Protein AF-A0A1V1NY83-F1 (afdb_monomer_lite)

pLDDT: mean 95.05, std 3.64, range [78.81, 98.5]

Radius of gyration: 22.68 Å; chains: 1; bounding box: 57×27×57 Å

Structure (mmCIF, N/CA/C/O backbone):
data_AF-A0A1V1NY83-F1
#
_entry.id   AF-A0A1V1NY83-F1
#
loop_
_atom_site.group_PDB
_atom_site.id
_atom_site.type_symbol
_atom_site.label_atom_id
_atom_site.label_alt_id
_atom_site.label_comp_id
_atom_site.label_asym_id
_atom_site.label_entity_id
_atom_site.label_seq_id
_atom_site.pdbx_PDB_ins_code
_atom_site.Cartn_x
_atom_site.Cartn_y
_atom_site.Cartn_z
_atom_site.occupancy
_atom_site.B_iso_or_equiv
_atom_site.auth_seq_id
_atom_site.auth_comp_id
_atom_site.auth_asym_id
_atom_site.auth_atom_id
_atom_site.pdbx_PDB_model_num
ATOM 1 N N . MET A 1 1 ? -18.019 -7.972 19.518 1.00 96.31 1 MET A N 1
ATOM 2 C CA . MET A 1 1 ? -18.393 -6.573 19.796 1.00 96.31 1 MET A CA 1
ATOM 3 C C . MET A 1 1 ? -18.065 -6.176 21.233 1.00 96.31 1 MET A C 1
ATOM 5 O O . MET A 1 1 ? -17.220 -5.311 21.403 1.00 96.31 1 MET A O 1
ATOM 9 N N . ASP A 1 2 ? -18.571 -6.883 22.253 1.00 97.31 2 ASP A N 1
ATOM 10 C CA . ASP A 1 2 ? -18.296 -6.577 23.676 1.00 97.31 2 ASP A CA 1
ATOM 11 C C . ASP A 1 2 ? -16.812 -6.368 24.021 1.00 97.31 2 ASP A C 1
ATOM 13 O O . ASP A 1 2 ? -16.470 -5.391 24.674 1.00 97.31 2 ASP A O 1
ATOM 17 N N . LYS A 1 3 ? -15.903 -7.229 23.535 1.00 97.62 3 LYS A N 1
ATOM 18 C CA . LYS A 1 3 ? -14.451 -7.060 23.760 1.00 97.62 3 LYS A CA 1
ATOM 19 C C . LYS A 1 3 ? -13.912 -5.727 23.222 1.00 97.62 3 LYS A C 1
ATOM 21 O O . LYS A 1 3 ? -13.027 -5.137 23.835 1.00 97.62 3 LYS A O 1
ATOM 26 N N . ALA A 1 4 ? -14.433 -5.267 22.086 1.00 97.50 4 ALA A N 1
ATOM 27 C CA . ALA A 1 4 ? -14.027 -4.003 21.487 1.00 97.50 4 ALA A CA 1
ATOM 28 C C . ALA A 1 4 ? -14.550 -2.818 22.307 1.00 97.50 4 ALA A C 1
ATOM 30 O O . ALA A 1 4 ? -13.788 -1.913 22.629 1.00 97.50 4 ALA A O 1
ATOM 31 N N . PHE A 1 5 ? -15.814 -2.872 22.729 1.00 98.25 5 PHE A N 1
ATOM 32 C CA . PHE A 1 5 ? -16.391 -1.856 23.607 1.00 98.25 5 PHE A CA 1
ATOM 33 C C . PHE A 1 5 ? -15.695 -1.802 24.971 1.00 98.25 5 PHE A C 1
ATOM 35 O O . PHE A 1 5 ? -15.390 -0.714 25.444 1.00 98.25 5 PHE A O 1
ATOM 42 N N . LEU A 1 6 ? -15.358 -2.948 25.572 1.00 98.00 6 LEU A N 1
ATOM 43 C CA . LEU A 1 6 ? -14.585 -3.004 26.816 1.00 98.00 6 LEU A CA 1
ATOM 44 C C . LEU A 1 6 ? -13.224 -2.305 26.669 1.00 98.00 6 LEU A C 1
ATOM 46 O O . LEU A 1 6 ? -12.843 -1.507 27.524 1.00 98.00 6 LEU A O 1
ATOM 50 N N . ARG A 1 7 ? -12.506 -2.573 25.571 1.00 97.25 7 ARG A N 1
ATOM 51 C CA . ARG A 1 7 ? -11.211 -1.946 25.270 1.00 97.25 7 ARG A CA 1
ATOM 52 C C . ARG A 1 7 ? -11.350 -0.435 25.041 1.00 97.25 7 ARG A C 1
ATOM 54 O O . ARG A 1 7 ? -10.582 0.339 25.611 1.00 97.25 7 ARG A O 1
ATOM 61 N N . ALA A 1 8 ? -12.358 -0.008 24.286 1.00 97.00 8 ALA A N 1
ATOM 62 C CA . ALA A 1 8 ? -12.649 1.408 24.072 1.00 97.00 8 ALA A CA 1
ATOM 63 C C . ALA A 1 8 ? -13.031 2.122 25.381 1.00 97.00 8 ALA A C 1
ATOM 65 O O . ALA A 1 8 ? -12.576 3.233 25.635 1.00 97.00 8 ALA A O 1
ATOM 66 N N . ASN A 1 9 ? -13.792 1.459 26.258 1.00 97.56 9 ASN A N 1
ATOM 67 C CA . ASN A 1 9 ? -14.168 1.987 27.569 1.00 97.56 9 ASN A CA 1
ATOM 68 C C . ASN A 1 9 ? -12.958 2.178 28.502 1.00 97.56 9 ASN A C 1
ATOM 70 O O . ASN A 1 9 ? -12.991 3.041 29.372 1.00 97.56 9 ASN A O 1
ATOM 74 N N . SER A 1 10 ? -11.872 1.422 28.300 1.00 96.88 10 SER A N 1
ATOM 75 C CA . SER A 1 10 ? -10.581 1.657 28.970 1.00 96.88 10 SER A CA 1
ATOM 76 C C . SER A 1 10 ? -9.731 2.775 28.344 1.00 96.88 10 SER A C 1
ATOM 78 O O . SER A 1 10 ? -8.573 2.940 28.714 1.00 96.88 10 SER A O 1
ATOM 80 N N . GLY A 1 11 ? -10.280 3.539 27.39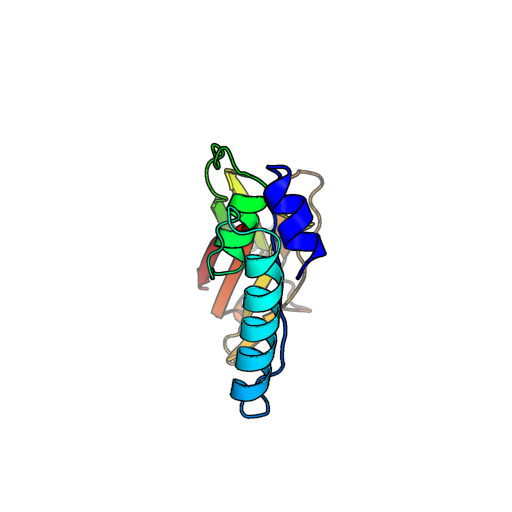4 1.00 94.69 11 GLY A N 1
ATOM 81 C CA . GLY A 1 11 ? -9.598 4.665 26.749 1.00 94.69 11 GLY A CA 1
ATOM 82 C C . GLY A 1 11 ? -8.615 4.269 25.647 1.00 94.69 11 GLY A C 1
ATOM 83 O O . GLY A 1 11 ? -7.825 5.100 25.213 1.00 94.69 11 GLY A O 1
ATOM 84 N N . ILE A 1 12 ? -8.642 3.016 25.184 1.00 94.75 12 ILE A N 1
ATOM 85 C CA . ILE A 1 12 ? -7.719 2.542 24.152 1.00 94.75 12 ILE A CA 1
ATOM 86 C C . ILE A 1 12 ? -8.392 2.648 22.774 1.00 94.75 12 ILE A C 1
ATOM 88 O O . ILE A 1 12 ? -9.456 2.042 22.584 1.00 94.75 12 ILE A O 1
ATOM 92 N N . PRO A 1 13 ? -7.776 3.335 21.786 1.00 94.56 13 PRO A N 1
ATOM 93 C CA . PRO A 1 13 ? -8.270 3.347 20.413 1.00 94.56 13 PRO A CA 1
ATOM 94 C C . PRO A 1 13 ? -8.505 1.923 19.905 1.00 94.56 13 PRO A C 1
ATOM 96 O O . PRO A 1 13 ? -7.662 1.030 20.052 1.00 94.56 13 PRO A O 1
ATOM 99 N N . THR A 1 14 ? -9.704 1.682 19.380 1.00 96.25 14 THR A N 1
ATOM 100 C CA . THR A 1 14 ? -10.167 0.333 19.056 1.00 96.25 14 THR A CA 1
ATOM 101 C C . THR A 1 14 ? -10.820 0.309 17.686 1.00 96.25 14 THR A C 1
ATOM 103 O O . THR A 1 14 ? -11.819 0.979 17.451 1.00 96.25 14 THR A O 1
ATOM 106 N N . LEU A 1 15 ? -10.258 -0.520 16.809 1.00 96.31 15 LEU A N 1
ATOM 107 C CA . LEU A 1 15 ? -10.772 -0.812 15.479 1.00 96.31 15 LEU A CA 1
ATOM 108 C C . LEU A 1 15 ? -11.510 -2.154 15.484 1.00 96.31 15 LEU A C 1
ATOM 110 O O . LEU A 1 15 ? -11.005 -3.142 16.020 1.00 96.31 15 LEU A O 1
ATOM 114 N N . VAL A 1 16 ? -12.680 -2.202 14.849 1.00 96.25 16 VAL A N 1
ATOM 115 C CA . VAL A 1 16 ? -13.405 -3.445 14.565 1.00 96.25 16 VAL A CA 1
ATOM 116 C C . VAL A 1 16 ? -13.534 -3.597 13.056 1.00 96.25 16 VAL A C 1
ATOM 118 O O . VAL A 1 16 ? -14.237 -2.824 12.415 1.00 96.25 16 VAL A O 1
ATOM 121 N N . GLY A 1 17 ? -12.862 -4.605 12.502 1.00 94.56 17 GLY A N 1
ATOM 122 C CA . GLY A 1 17 ? -13.058 -5.024 11.117 1.00 94.56 17 GLY A CA 1
ATOM 123 C C . GLY A 1 17 ? -14.214 -6.013 11.020 1.00 94.56 17 GLY A C 1
ATOM 124 O O . GLY A 1 17 ? -14.244 -7.001 11.754 1.00 94.56 17 GLY A O 1
ATOM 125 N N . ILE A 1 18 ? -15.150 -5.749 10.112 1.00 90.69 18 ILE A N 1
ATOM 126 C CA . ILE A 1 18 ? -16.227 -6.667 9.743 1.00 90.69 18 ILE A CA 1
ATOM 127 C C . ILE A 1 18 ? -16.067 -6.974 8.258 1.00 90.69 18 ILE A C 1
ATOM 129 O O . ILE A 1 18 ? -15.840 -6.067 7.463 1.00 90.69 18 ILE A O 1
ATOM 133 N N . THR A 1 19 ? -16.167 -8.248 7.895 1.00 89.06 19 THR A N 1
ATOM 134 C CA . THR A 1 19 ? -16.068 -8.706 6.508 1.00 89.06 19 THR A CA 1
ATOM 135 C C . THR A 1 19 ? -17.273 -9.572 6.160 1.00 89.06 19 THR A C 1
ATOM 137 O O . THR A 1 19 ? -17.788 -10.298 7.013 1.00 89.06 19 THR A O 1
ATOM 140 N N . GLY A 1 20 ? -17.726 -9.466 4.915 1.00 85.12 20 GLY A N 1
ATOM 141 C CA . GLY A 1 20 ? -18.815 -10.232 4.324 1.00 85.12 20 GLY A CA 1
ATOM 142 C C . GLY A 1 20 ? -18.646 -10.253 2.806 1.00 85.12 20 GLY A C 1
ATOM 143 O O . GLY A 1 20 ? -18.022 -9.355 2.245 1.00 85.12 20 GLY A O 1
ATOM 144 N N . HIS A 1 21 ? -19.161 -11.289 2.148 1.00 84.06 21 HIS A N 1
ATOM 145 C CA . HIS A 1 21 ? -19.093 -11.415 0.693 1.00 84.06 21 HIS A CA 1
ATOM 146 C C . HIS A 1 21 ? -20.414 -10.962 0.065 1.00 84.06 21 HIS A C 1
ATOM 148 O O . HIS A 1 21 ? -21.481 -11.423 0.460 1.00 84.06 21 HIS A O 1
ATOM 154 N N . ASP A 1 22 ? -20.337 -10.107 -0.946 1.00 84.56 22 ASP A N 1
ATOM 155 C CA . ASP A 1 22 ? -21.454 -9.437 -1.621 1.00 84.56 22 ASP A CA 1
ATOM 156 C C . ASP A 1 22 ? -22.171 -10.297 -2.679 1.00 84.56 22 ASP A C 1
ATOM 158 O O . ASP A 1 22 ? -22.946 -9.791 -3.486 1.00 84.56 22 ASP A O 1
ATOM 162 N N . PHE A 1 23 ? -21.989 -11.620 -2.652 1.00 89.25 23 PHE A N 1
ATOM 163 C CA . PHE A 1 23 ? -22.666 -12.542 -3.575 1.00 89.25 23 PHE A CA 1
ATOM 164 C C . PHE A 1 23 ? -24.183 -12.670 -3.322 1.00 89.25 23 PHE A C 1
ATOM 166 O O . PHE A 1 23 ? -24.870 -13.395 -4.044 1.00 89.25 23 PHE A O 1
ATOM 173 N N . ARG A 1 24 ? -24.709 -12.014 -2.276 1.00 86.62 24 ARG A N 1
ATOM 174 C CA . ARG A 1 24 ? -26.115 -12.045 -1.845 1.00 86.62 24 ARG A CA 1
ATOM 175 C C . ARG A 1 24 ? -26.547 -10.716 -1.217 1.00 86.62 24 ARG A C 1
ATOM 177 O O . ARG A 1 24 ? -25.721 -9.840 -0.983 1.00 86.62 24 ARG A O 1
ATOM 184 N N . ASN A 1 25 ? -27.840 -10.589 -0.895 1.00 90.00 25 ASN A N 1
ATOM 185 C CA . ASN A 1 25 ? -28.335 -9.462 -0.099 1.00 90.00 25 ASN A CA 1
ATOM 186 C C . ASN A 1 25 ? -27.665 -9.461 1.288 1.00 90.00 25 ASN A C 1
ATOM 188 O O . ASN A 1 25 ? -27.866 -10.397 2.061 1.00 90.00 25 ASN A O 1
ATOM 192 N N . LEU A 1 26 ? -26.897 -8.406 1.574 1.00 93.19 26 LEU A N 1
ATOM 193 C CA . LEU A 1 26 ? -26.135 -8.214 2.813 1.00 93.19 26 LEU A CA 1
ATOM 194 C C . LEU A 1 26 ? -26.946 -7.588 3.955 1.00 93.19 26 LEU A C 1
ATOM 196 O O . LEU A 1 26 ? -26.406 -7.359 5.037 1.00 93.19 26 LEU A O 1
ATOM 200 N N . GLU A 1 27 ? -28.220 -7.268 3.728 1.00 94.12 27 GLU A N 1
ATOM 201 C CA . GLU A 1 27 ? -29.092 -6.638 4.722 1.00 94.12 27 GLU A CA 1
ATOM 202 C C . GLU A 1 27 ? -29.100 -7.395 6.055 1.00 94.12 27 GLU A C 1
ATOM 204 O O . GLU A 1 27 ? -28.889 -6.787 7.103 1.00 94.12 27 GLU A O 1
ATOM 209 N N . TYR A 1 28 ? -29.220 -8.725 6.019 1.00 92.56 28 TYR A N 1
ATOM 210 C CA . TYR A 1 28 ? -29.246 -9.558 7.222 1.00 92.56 28 TYR A CA 1
ATOM 211 C C . TYR A 1 28 ? -27.942 -9.482 8.026 1.00 92.56 28 TYR A C 1
ATOM 213 O O . TYR A 1 28 ? -27.966 -9.408 9.254 1.00 92.56 28 TYR A O 1
ATOM 221 N N . GLU A 1 29 ? -26.787 -9.479 7.361 1.00 93.19 29 GLU A N 1
ATOM 222 C CA . GLU A 1 29 ? -25.487 -9.318 8.010 1.00 93.19 29 GLU A CA 1
ATOM 223 C C . GLU A 1 29 ? -25.319 -7.920 8.599 1.00 93.19 29 GLU A C 1
ATOM 225 O O . GLU A 1 29 ? -24.810 -7.772 9.714 1.00 93.19 29 GLU A O 1
ATOM 230 N N . VAL A 1 30 ? -25.773 -6.892 7.881 1.00 94.06 30 VAL A N 1
ATOM 231 C CA . VAL A 1 30 ? -25.747 -5.509 8.365 1.00 94.06 30 VAL A CA 1
ATOM 232 C C . VAL A 1 30 ? -26.623 -5.364 9.610 1.00 94.06 30 VAL A C 1
ATOM 234 O O . VAL A 1 30 ? -26.178 -4.791 10.608 1.00 94.06 30 VAL A O 1
ATOM 237 N N . GLU A 1 31 ? -27.839 -5.909 9.596 1.00 95.88 31 GLU A N 1
ATOM 238 C CA . GLU A 1 31 ? -28.741 -5.923 10.752 1.00 95.88 31 GLU A CA 1
ATOM 239 C C . GLU A 1 31 ? -28.149 -6.696 11.930 1.00 95.88 31 GLU A C 1
ATOM 241 O O . GLU A 1 31 ? -28.162 -6.209 13.064 1.00 95.88 31 GLU A O 1
ATOM 246 N N . TYR A 1 32 ? -27.559 -7.862 11.667 1.00 95.12 32 TYR A N 1
ATOM 247 C CA . TYR A 1 32 ? -26.887 -8.662 12.683 1.00 95.12 32 TYR A CA 1
ATOM 248 C C . TYR A 1 32 ? -25.766 -7.873 13.373 1.00 95.12 32 TYR A C 1
ATOM 250 O O . TYR A 1 32 ? -25.713 -7.806 14.604 1.00 95.12 32 TYR A O 1
ATOM 258 N N . VAL A 1 33 ? -24.903 -7.206 12.602 1.00 96.00 33 VAL A N 1
ATOM 259 C CA . VAL A 1 33 ? -23.812 -6.379 13.142 1.00 96.00 33 VAL A CA 1
ATOM 260 C C . VAL A 1 33 ? -24.359 -5.189 13.929 1.00 96.00 33 VAL A C 1
ATOM 262 O O . VAL A 1 33 ? -23.864 -4.903 15.021 1.00 96.00 33 VAL A O 1
ATOM 265 N N . ARG A 1 34 ? -25.406 -4.518 13.436 1.00 96.38 34 ARG A N 1
ATOM 266 C CA . ARG A 1 34 ? -26.068 -3.420 14.162 1.00 96.38 34 ARG A CA 1
ATOM 267 C C . ARG A 1 34 ? -26.648 -3.885 15.497 1.00 96.38 34 ARG A C 1
ATOM 269 O O . ARG A 1 34 ? -26.488 -3.185 16.497 1.00 96.38 34 ARG A O 1
ATOM 276 N N . ASN A 1 35 ? -27.252 -5.071 15.543 1.00 97.94 35 ASN A N 1
ATOM 277 C CA . ASN A 1 35 ? -27.751 -5.653 16.787 1.00 97.94 35 ASN A CA 1
ATOM 278 C C . ASN A 1 35 ? -26.606 -5.935 17.774 1.00 97.94 35 ASN A C 1
ATOM 280 O O . ASN A 1 35 ? -26.691 -5.567 18.945 1.00 97.94 35 ASN A O 1
ATOM 284 N N . LEU A 1 36 ? -25.487 -6.497 17.299 1.00 97.75 36 LEU A N 1
ATOM 285 C CA . LEU A 1 36 ? -24.298 -6.700 18.134 1.00 97.75 36 LEU A CA 1
ATOM 286 C C . LEU A 1 36 ? -23.776 -5.387 18.737 1.00 97.75 36 LEU A C 1
ATOM 288 O O . LEU A 1 36 ? -23.390 -5.369 19.905 1.00 97.75 36 LEU A O 1
ATOM 292 N N . ILE A 1 37 ? -23.765 -4.299 17.961 1.00 97.94 37 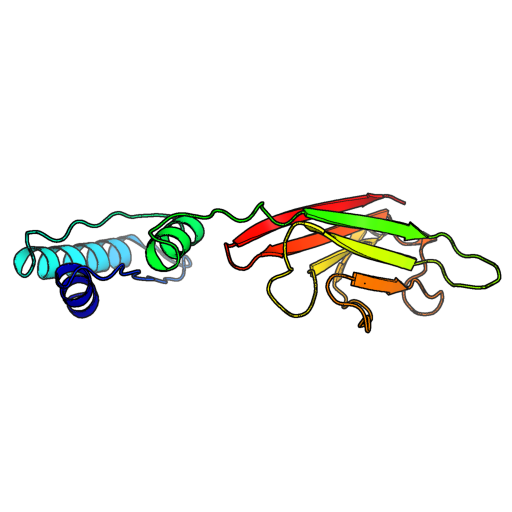ILE A N 1
ATOM 293 C CA . ILE A 1 37 ? -23.387 -2.962 18.444 1.00 97.94 37 ILE A CA 1
ATOM 294 C C . ILE A 1 37 ? -24.374 -2.481 19.512 1.00 97.94 37 ILE A C 1
ATOM 296 O O . ILE A 1 37 ? -23.941 -2.044 20.574 1.00 97.94 37 ILE A O 1
ATOM 300 N N . SER A 1 38 ? -25.684 -2.604 19.268 1.00 98.00 38 SER A N 1
ATOM 301 C CA . SER A 1 38 ? -26.731 -2.180 20.209 1.00 98.00 38 SER A CA 1
ATOM 302 C C . SER A 1 38 ? -26.612 -2.880 21.567 1.00 98.00 38 SER A C 1
ATOM 304 O O . SER A 1 38 ? -26.609 -2.223 22.609 1.00 98.00 38 SER A O 1
ATOM 306 N N . VAL A 1 39 ? -26.414 -4.203 21.563 1.00 98.31 39 VAL A N 1
ATOM 307 C CA . VAL A 1 39 ? -26.222 -4.998 22.787 1.00 98.31 39 VAL A CA 1
ATOM 308 C C . VAL A 1 39 ? -24.984 -4.543 23.563 1.00 98.31 39 VAL A C 1
ATOM 310 O O . VAL A 1 39 ? -25.042 -4.402 24.786 1.00 98.31 39 VAL A O 1
ATOM 313 N N . SER A 1 40 ? -23.865 -4.282 22.882 1.00 98.38 40 SER A N 1
ATOM 314 C CA . SER A 1 40 ? -22.658 -3.773 23.544 1.00 98.38 40 SER A CA 1
ATOM 315 C C . SER A 1 40 ? -22.846 -2.345 24.070 1.00 98.38 40 SER A C 1
ATOM 317 O O . SER A 1 40 ? -22.412 -2.046 25.180 1.00 98.38 40 SER A O 1
ATOM 319 N N . GLN A 1 41 ? -23.537 -1.475 23.329 1.00 98.06 41 GLN A N 1
ATOM 320 C CA . GLN A 1 41 ? -23.792 -0.086 23.723 1.00 98.06 41 GLN A CA 1
ATOM 321 C C . GLN A 1 41 ? -24.582 0.008 25.036 1.00 98.06 41 GLN A C 1
ATOM 323 O O . GLN A 1 41 ? -24.293 0.876 25.854 1.00 98.06 41 GLN A O 1
ATOM 328 N N . GLN A 1 42 ? -25.532 -0.903 25.279 1.00 98.06 42 GLN A N 1
ATOM 329 C CA . GLN A 1 42 ? -26.277 -0.956 26.546 1.00 98.06 42 GLN A CA 1
ATOM 330 C C . GLN A 1 42 ? -25.364 -1.217 27.755 1.00 98.06 42 GLN A C 1
ATOM 332 O O . GLN A 1 42 ? -25.593 -0.671 28.831 1.00 98.06 42 GLN A O 1
ATOM 337 N N . LYS A 1 43 ? -24.316 -2.033 27.583 1.00 98.06 43 LYS A N 1
ATOM 338 C CA . LYS A 1 43 ? -23.350 -2.365 28.645 1.00 98.06 43 LYS A CA 1
ATOM 339 C C . LYS A 1 43 ? -22.310 -1.263 28.863 1.00 98.06 43 LYS A C 1
ATOM 341 O O . LYS A 1 43 ? -21.786 -1.131 29.964 1.00 98.06 43 LYS A O 1
ATOM 346 N N . TYR A 1 44 ? -22.010 -0.488 27.821 1.00 98.06 44 TYR A N 1
ATOM 347 C CA . TYR A 1 44 ? -20.972 0.544 27.814 1.00 98.06 44 TYR A CA 1
ATOM 348 C C . TYR A 1 44 ? -21.524 1.865 27.237 1.00 98.06 44 TYR A C 1
ATOM 350 O O . TYR A 1 44 ? -21.097 2.299 26.165 1.00 98.06 44 TYR A O 1
ATOM 358 N N . PRO A 1 45 ? -22.479 2.523 27.922 1.00 96.88 45 PRO A N 1
ATOM 359 C CA . PRO A 1 45 ? -23.268 3.625 27.356 1.00 96.88 45 PRO A CA 1
ATOM 360 C C . PRO A 1 45 ? -22.455 4.879 27.006 1.00 96.88 45 PRO A C 1
ATOM 362 O O . PRO A 1 45 ? -22.903 5.693 26.204 1.00 96.88 45 PRO A O 1
ATOM 365 N N . THR A 1 46 ? -21.265 5.041 27.585 1.00 97.12 46 THR A N 1
ATOM 366 C CA . THR A 1 46 ? -20.357 6.171 27.342 1.00 97.12 46 THR A CA 1
ATOM 367 C C . THR A 1 46 ? -19.457 5.985 26.121 1.00 97.12 46 THR A C 1
ATOM 369 O O . THR A 1 46 ? -18.894 6.966 25.630 1.00 97.12 46 THR A O 1
ATOM 372 N N . VAL A 1 47 ? -19.303 4.755 25.618 1.00 97.75 47 VAL A N 1
ATOM 373 C CA . VAL A 1 47 ? -18.463 4.472 24.450 1.00 97.75 47 VAL A CA 1
ATOM 374 C C . VAL A 1 47 ? -19.151 5.011 23.202 1.00 97.75 47 VAL A C 1
ATOM 376 O O . VAL A 1 47 ? -20.299 4.680 22.921 1.00 97.75 47 VAL A O 1
ATOM 379 N N . LYS A 1 48 ? -18.440 5.839 22.436 1.00 95.88 48 LYS A N 1
ATOM 380 C CA . LYS A 1 48 ? -18.886 6.330 21.128 1.00 95.88 48 LYS A CA 1
ATOM 381 C C . LYS A 1 48 ? -18.245 5.488 20.028 1.00 95.88 48 LYS A C 1
ATOM 383 O O . LYS A 1 48 ? -17.102 5.061 20.169 1.00 95.88 48 LYS A O 1
ATOM 388 N N . PHE A 1 49 ? -18.961 5.289 18.928 1.00 95.94 49 PHE A N 1
ATOM 389 C CA . PHE A 1 49 ? -18.448 4.612 17.739 1.00 95.94 49 PHE A CA 1
ATOM 390 C C . PHE A 1 49 ? -18.846 5.380 16.476 1.00 95.94 49 PHE A C 1
ATOM 392 O O . PHE A 1 49 ? -19.766 6.198 16.493 1.00 95.94 49 PHE A O 1
ATOM 399 N N . LYS A 1 50 ? -18.154 5.091 15.375 1.00 95.62 50 LYS A N 1
ATOM 400 C CA . LYS A 1 50 ? -18.500 5.555 14.032 1.00 95.62 50 LYS A CA 1
ATOM 401 C C . LYS A 1 50 ? -18.202 4.460 13.012 1.00 95.62 50 LYS A C 1
ATOM 403 O O . LYS A 1 50 ? -17.342 3.614 13.250 1.00 95.62 50 LYS A O 1
ATOM 408 N N . PHE A 1 51 ? -18.897 4.498 11.883 1.00 95.44 51 PHE A N 1
ATOM 409 C CA . PHE A 1 51 ? -18.519 3.735 10.695 1.00 95.44 51 PHE A CA 1
ATOM 410 C C . PHE A 1 51 ? -17.559 4.588 9.868 1.00 95.44 51 PHE A C 1
ATOM 412 O O . PHE A 1 51 ? -17.788 5.786 9.719 1.00 95.44 51 PHE A O 1
ATOM 419 N N . CYS A 1 52 ? -16.478 3.992 9.380 1.00 95.06 52 CYS A N 1
ATOM 420 C CA . CYS A 1 52 ? -15.463 4.683 8.591 1.00 95.06 52 CYS A CA 1
ATOM 421 C C . CYS A 1 52 ? -14.758 3.703 7.650 1.00 95.06 52 CYS A C 1
ATOM 423 O O . CYS A 1 52 ? -14.829 2.485 7.837 1.00 95.06 52 CYS A O 1
ATOM 425 N N . GLU A 1 53 ? -14.083 4.252 6.645 1.00 94.31 53 GLU A N 1
ATOM 426 C CA . GLU A 1 53 ? -13.265 3.484 5.711 1.00 94.31 53 GLU A CA 1
ATOM 427 C C . GLU A 1 53 ? -12.013 2.926 6.394 1.00 94.31 53 GLU A C 1
ATOM 429 O O . GLU A 1 53 ? -11.502 3.492 7.363 1.00 94.31 53 GLU A O 1
ATOM 434 N N . ALA A 1 54 ? -11.461 1.840 5.849 1.00 92.81 54 ALA A N 1
ATOM 435 C CA . ALA A 1 54 ? -10.338 1.130 6.463 1.00 92.81 54 ALA A CA 1
ATOM 436 C C . ALA A 1 54 ? -9.117 2.029 6.745 1.00 92.81 54 ALA A C 1
ATOM 438 O O . ALA A 1 54 ? -8.495 1.901 7.800 1.00 92.81 54 ALA A O 1
ATOM 439 N N . ILE A 1 55 ? -8.788 2.957 5.835 1.00 94.19 55 ILE A N 1
ATOM 440 C CA . ILE A 1 55 ? -7.648 3.877 5.994 1.00 94.19 55 ILE A CA 1
ATOM 441 C C . ILE A 1 55 ? -7.875 4.838 7.165 1.00 94.19 55 ILE A C 1
ATOM 443 O O . ILE A 1 55 ? -6.972 5.038 7.974 1.00 94.19 55 ILE A O 1
ATOM 447 N N . GLU A 1 56 ? -9.066 5.424 7.274 1.00 95.06 56 GLU A N 1
ATOM 448 C CA . GLU A 1 56 ? -9.412 6.327 8.375 1.00 95.06 56 GLU A CA 1
ATOM 449 C C . GLU A 1 56 ? -9.363 5.578 9.710 1.00 95.06 56 GLU A C 1
ATOM 451 O O . GLU A 1 56 ? -8.672 5.994 10.639 1.00 95.06 56 GLU A O 1
ATOM 456 N N . ALA A 1 57 ? -10.010 4.415 9.760 1.00 95.25 57 ALA A N 1
ATOM 457 C CA . ALA A 1 57 ? -10.106 3.588 10.950 1.00 95.25 57 ALA A CA 1
ATOM 458 C C . ALA A 1 57 ? -8.723 3.126 11.453 1.00 95.25 57 ALA A C 1
ATOM 460 O O . ALA A 1 57 ? -8.438 3.164 12.651 1.00 95.25 57 ALA A O 1
ATOM 461 N N . PHE A 1 58 ? -7.837 2.724 10.534 1.00 95.06 58 PHE A N 1
ATOM 462 C CA . PHE A 1 58 ? -6.460 2.351 10.853 1.00 95.06 58 PHE A CA 1
ATOM 463 C C . PHE A 1 58 ? -5.658 3.544 11.375 1.00 95.06 58 PHE A C 1
ATOM 465 O O . PHE A 1 58 ? -4.964 3.425 12.385 1.00 95.06 58 PHE A O 1
ATOM 472 N N . ARG A 1 59 ? -5.769 4.706 10.720 1.00 95.62 59 ARG A N 1
ATOM 473 C CA . ARG A 1 59 ? -5.032 5.909 11.120 1.00 95.62 59 ARG A CA 1
ATOM 474 C C . ARG A 1 59 ? -5.417 6.375 12.512 1.00 95.62 59 ARG A C 1
ATOM 476 O O . ARG A 1 59 ? -4.530 6.642 13.308 1.00 95.62 59 ARG A O 1
ATOM 483 N N . GLU A 1 60 ? -6.703 6.410 12.829 1.00 94.50 60 GLU A N 1
ATOM 484 C CA . GLU A 1 60 ? -7.164 6.833 14.153 1.00 94.50 60 GLU A CA 1
ATOM 485 C C . GLU A 1 60 ? -6.820 5.827 15.253 1.00 94.50 60 GLU A C 1
ATOM 487 O O . GLU A 1 60 ? -6.519 6.220 16.379 1.00 94.50 60 GLU A O 1
ATOM 492 N N . ALA A 1 61 ? -6.835 4.527 14.942 1.00 93.94 61 ALA A N 1
ATOM 493 C CA . ALA A 1 61 ? -6.510 3.494 15.919 1.00 93.94 61 ALA A CA 1
ATOM 494 C C . ALA A 1 61 ? -5.003 3.389 16.208 1.00 93.94 61 ALA A C 1
ATOM 496 O O . ALA A 1 61 ? -4.617 3.121 17.345 1.00 93.94 61 ALA A O 1
ATOM 497 N N . VAL A 1 62 ? -4.157 3.563 15.189 1.00 94.44 62 VAL A N 1
ATOM 498 C CA . VAL A 1 62 ? -2.700 3.349 15.284 1.00 94.44 62 VAL A CA 1
ATOM 499 C C . VAL A 1 62 ? -1.935 4.658 15.491 1.00 94.44 62 VAL A C 1
ATOM 501 O O . VAL A 1 62 ? -0.904 4.664 16.160 1.00 94.44 62 VAL A O 1
ATOM 504 N N . PHE A 1 63 ? -2.443 5.772 14.963 1.00 95.00 63 PHE A N 1
ATOM 505 C CA . PHE A 1 63 ? -1.828 7.101 15.035 1.00 95.00 63 PHE A CA 1
ATOM 506 C C . PHE A 1 63 ? -2.814 8.137 15.613 1.00 95.00 63 PHE A C 1
ATOM 508 O O . PHE A 1 63 ? -3.146 9.114 14.937 1.00 95.00 63 PHE A O 1
ATOM 515 N N . PRO A 1 64 ? -3.292 7.953 16.862 1.00 91.31 64 PRO A N 1
ATOM 516 C CA . PRO A 1 64 ? -4.316 8.813 17.468 1.00 91.31 64 PRO A CA 1
ATOM 517 C C . PRO A 1 64 ? -3.877 10.278 17.622 1.00 91.31 64 PRO A C 1
ATOM 519 O O . PRO A 1 64 ? -4.715 11.174 17.590 1.00 91.31 64 PRO A O 1
ATOM 522 N N . ASP A 1 65 ? -2.570 10.533 17.717 1.00 93.19 65 ASP A N 1
ATOM 523 C CA . ASP A 1 65 ? -1.990 11.884 17.791 1.00 93.19 65 ASP A CA 1
ATOM 524 C C . ASP A 1 65 ? -1.791 12.538 16.407 1.00 93.19 65 ASP A C 1
ATOM 526 O O . ASP A 1 65 ? -1.182 13.607 16.285 1.00 93.19 65 ASP A O 1
ATOM 530 N N . GLY A 1 66 ? -2.278 11.887 15.349 1.00 92.88 66 GLY A N 1
ATOM 531 C CA . GLY A 1 66 ? -2.141 12.316 13.964 1.00 92.88 66 GLY A CA 1
ATOM 532 C C . GLY A 1 66 ? -0.823 11.902 13.302 1.00 92.88 66 GLY A C 1
ATOM 533 O O . GLY A 1 66 ? 0.082 11.321 13.904 1.00 92.88 66 GLY A O 1
ATOM 534 N N . ILE A 1 67 ? -0.721 12.209 12.007 1.00 94.88 67 ILE A N 1
ATOM 535 C CA . ILE A 1 67 ? 0.430 11.883 11.158 1.00 94.88 67 ILE A CA 1
ATOM 536 C C . ILE A 1 67 ? 1.230 13.161 10.911 1.00 94.88 67 ILE A C 1
ATOM 538 O O . ILE A 1 67 ? 0.704 14.125 10.361 1.00 94.88 67 ILE A O 1
ATOM 542 N N . LYS A 1 68 ? 2.502 13.161 11.322 1.00 92.62 68 LYS A N 1
ATOM 543 C CA . LYS A 1 68 ? 3.424 14.300 11.142 1.00 92.62 68 LYS A CA 1
ATOM 544 C C . LYS A 1 68 ? 4.361 14.128 9.947 1.00 92.62 68 LYS A C 1
ATOM 546 O O . LYS A 1 68 ? 4.855 15.118 9.411 1.00 92.62 68 LYS A O 1
ATOM 551 N N . ASP A 1 69 ? 4.612 12.883 9.552 1.00 94.06 69 ASP A N 1
ATOM 552 C CA . ASP A 1 69 ? 5.462 12.549 8.415 1.00 94.06 69 ASP A CA 1
ATOM 553 C C . ASP A 1 69 ? 4.807 13.046 7.118 1.00 94.06 69 ASP A C 1
ATOM 555 O O . ASP A 1 69 ? 3.587 12.982 6.942 1.00 94.06 69 ASP A O 1
ATOM 559 N N . LYS A 1 70 ? 5.625 13.527 6.180 1.00 95.38 70 LYS A N 1
ATOM 560 C CA . LYS A 1 70 ? 5.141 13.864 4.840 1.00 95.38 70 LYS A CA 1
ATOM 561 C C . LYS A 1 70 ? 4.728 12.575 4.100 1.00 95.38 70 LYS A C 1
ATOM 563 O O . LYS A 1 70 ? 5.453 11.584 4.225 1.00 95.38 70 LYS A O 1
ATOM 568 N N . PRO A 1 71 ? 3.649 12.586 3.293 1.00 96.00 71 PRO A N 1
ATOM 569 C CA . PRO A 1 71 ? 3.206 11.415 2.531 1.00 96.00 71 PRO A CA 1
ATOM 570 C C . PRO A 1 71 ? 4.275 10.876 1.579 1.00 96.00 71 PRO A C 1
ATOM 5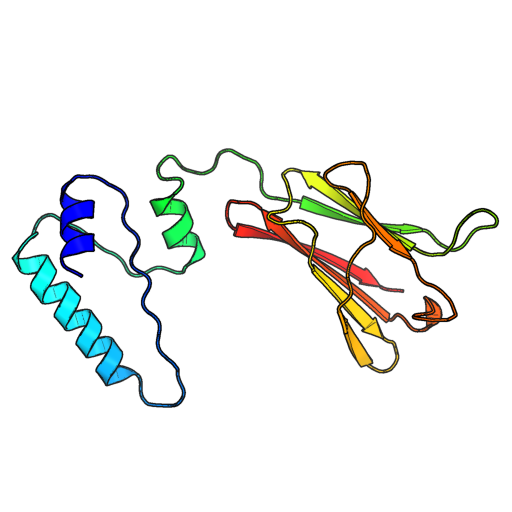72 O O . PRO A 1 71 ? 5.039 11.660 1.013 1.00 96.00 71 PRO A O 1
ATOM 575 N N . LEU A 1 72 ? 4.293 9.558 1.366 1.00 97.62 72 LEU A N 1
ATOM 576 C CA . LEU A 1 72 ? 5.147 8.925 0.357 1.00 97.62 72 LEU A CA 1
ATOM 577 C C . LEU A 1 72 ? 5.056 9.639 -0.997 1.00 97.62 72 LEU A C 1
ATOM 579 O O . LEU A 1 72 ? 3.966 9.865 -1.521 1.00 97.62 72 LEU A O 1
ATOM 583 N N . ASP A 1 73 ? 6.210 9.929 -1.585 1.00 97.81 73 ASP A N 1
ATOM 584 C CA . ASP A 1 73 ? 6.309 10.365 -2.975 1.00 97.81 73 ASP A CA 1
ATOM 585 C C . ASP A 1 73 ? 7.404 9.556 -3.654 1.00 97.81 73 ASP A C 1
ATOM 587 O O . ASP A 1 73 ? 8.569 9.614 -3.253 1.00 97.81 73 ASP A O 1
ATOM 591 N N . ILE A 1 74 ? 7.015 8.756 -4.641 1.00 97.88 74 ILE A N 1
ATOM 592 C CA . ILE A 1 74 ? 7.948 8.001 -5.472 1.00 97.88 74 ILE A CA 1
ATOM 593 C C . ILE A 1 74 ? 8.209 8.754 -6.771 1.00 97.88 74 ILE A C 1
ATOM 595 O O . ILE A 1 74 ? 7.396 9.553 -7.209 1.00 97.88 74 ILE A O 1
ATOM 599 N N . ASP A 1 75 ? 9.319 8.468 -7.422 1.00 97.81 75 ASP A N 1
ATOM 600 C CA . ASP A 1 75 ? 9.666 8.973 -8.744 1.00 97.81 75 ASP A CA 1
ATOM 601 C C . ASP A 1 75 ? 10.084 7.806 -9.624 1.00 97.81 75 ASP A C 1
ATOM 603 O O . ASP A 1 75 ? 10.632 6.829 -9.114 1.00 97.81 75 ASP A O 1
ATOM 607 N N . VAL A 1 76 ? 9.819 7.909 -10.923 1.00 98.00 76 VAL A N 1
ATOM 608 C CA . VAL A 1 76 ? 10.133 6.865 -11.902 1.00 98.00 76 VAL A CA 1
ATOM 609 C C . VAL A 1 76 ? 10.894 7.511 -13.044 1.00 98.00 76 VAL A C 1
ATOM 611 O O . VAL A 1 76 ? 10.354 8.346 -13.768 1.00 98.00 76 VAL A O 1
ATOM 614 N N . ILE A 1 77 ? 12.148 7.107 -13.200 1.00 97.31 77 ILE A N 1
ATOM 615 C CA . ILE A 1 77 ? 13.068 7.630 -14.204 1.00 97.31 77 ILE A CA 1
ATOM 616 C C . ILE A 1 77 ? 13.321 6.519 -15.214 1.00 97.31 77 ILE A C 1
ATOM 618 O O . ILE A 1 77 ? 13.667 5.406 -14.828 1.00 97.31 77 ILE A O 1
ATOM 622 N N . TYR A 1 78 ? 13.138 6.810 -16.500 1.00 97.50 78 TYR A N 1
ATOM 623 C CA . TYR A 1 78 ? 13.521 5.896 -17.570 1.00 97.50 78 TYR A CA 1
ATOM 624 C C . TYR A 1 78 ? 14.926 6.221 -18.070 1.00 97.50 78 TYR A C 1
ATOM 626 O O . TYR A 1 78 ? 15.221 7.371 -18.399 1.00 97.50 78 TYR A O 1
ATOM 634 N N . HIS A 1 79 ? 15.752 5.186 -18.173 1.00 97.00 79 HIS A N 1
ATOM 635 C CA . HIS A 1 79 ? 17.095 5.233 -18.728 1.00 97.00 79 HIS A CA 1
ATOM 636 C C . HIS A 1 79 ? 17.112 4.432 -20.039 1.00 97.00 79 HIS A C 1
ATOM 638 O O . HIS A 1 79 ? 16.914 3.214 -20.005 1.00 97.00 79 HIS A O 1
ATOM 644 N N . PRO A 1 80 ? 17.297 5.083 -21.204 1.00 95.38 80 PRO A N 1
ATOM 645 C CA . PRO A 1 80 ? 17.427 4.390 -22.485 1.00 95.38 80 PRO A CA 1
ATOM 646 C C . PRO A 1 80 ? 18.652 3.472 -22.533 1.00 95.38 80 PRO A C 1
ATOM 648 O O . PRO A 1 80 ? 19.634 3.702 -21.829 1.00 95.38 80 PRO A O 1
ATOM 651 N N . GLU A 1 81 ? 18.617 2.467 -23.412 1.00 95.12 81 GLU A N 1
ATOM 652 C CA . GLU A 1 81 ? 19.772 1.592 -23.640 1.00 95.12 81 GLU A CA 1
ATOM 653 C C . GLU A 1 81 ? 21.001 2.406 -24.068 1.00 95.12 81 GLU A C 1
ATOM 655 O O . GLU A 1 81 ? 20.921 3.320 -24.896 1.00 95.12 81 GLU A O 1
ATOM 660 N N . SER A 1 82 ? 22.149 2.057 -23.494 1.00 94.62 82 SER A N 1
ATOM 661 C CA . SER A 1 82 ? 23.438 2.677 -23.771 1.00 94.62 82 SER A CA 1
ATOM 662 C C . SER A 1 82 ? 24.478 1.610 -24.120 1.00 94.62 82 SER A C 1
ATOM 664 O O . SER A 1 82 ? 24.184 0.417 -24.166 1.00 94.62 82 SER A O 1
ATOM 666 N N . LYS A 1 83 ? 25.720 2.024 -24.392 1.00 93.50 83 LYS A N 1
ATOM 667 C CA . LYS A 1 83 ? 26.812 1.065 -24.626 1.00 93.50 83 LYS A CA 1
ATOM 668 C C . LYS A 1 83 ? 27.149 0.245 -23.380 1.00 93.50 83 LYS A C 1
ATOM 670 O O . LYS A 1 83 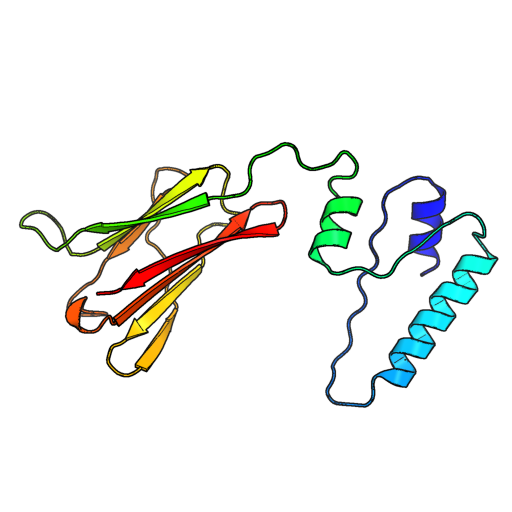? 27.605 -0.885 -23.524 1.00 93.50 83 LYS A O 1
ATOM 675 N N . ASP A 1 84 ? 26.925 0.821 -22.202 1.00 93.56 84 ASP A N 1
ATOM 676 C CA . ASP A 1 84 ? 27.381 0.277 -20.925 1.00 93.56 84 ASP A CA 1
ATOM 677 C C . ASP A 1 84 ? 26.243 -0.365 -20.116 1.00 93.56 84 ASP A C 1
ATOM 679 O O . ASP A 1 84 ? 26.516 -1.059 -19.140 1.00 93.56 84 ASP A O 1
ATOM 683 N N . ASP A 1 85 ? 24.980 -0.160 -20.513 1.00 93.81 85 ASP A N 1
ATOM 684 C CA . ASP A 1 85 ? 23.820 -0.645 -19.761 1.00 93.81 85 ASP A CA 1
ATOM 685 C C . ASP A 1 85 ? 22.568 -0.848 -20.631 1.00 93.81 85 ASP A C 1
ATOM 687 O O . ASP A 1 85 ? 22.410 -0.233 -21.690 1.00 93.81 85 ASP A O 1
ATOM 691 N N . LYS A 1 86 ? 21.657 -1.706 -20.167 1.00 94.88 86 LYS A N 1
ATOM 692 C CA . LYS A 1 86 ? 20.363 -1.965 -20.807 1.00 94.88 86 LYS A CA 1
ATOM 693 C C . LYS A 1 86 ? 19.339 -0.891 -20.461 1.00 94.88 86 LYS A C 1
ATOM 695 O O . LYS A 1 86 ? 19.440 -0.213 -19.442 1.00 94.88 86 LYS A O 1
ATOM 700 N N . ALA A 1 87 ? 18.331 -0.757 -21.325 1.00 96.44 87 ALA A N 1
ATOM 701 C CA . ALA A 1 87 ? 17.190 0.099 -21.038 1.00 96.44 87 ALA A CA 1
ATOM 702 C C . ALA A 1 87 ? 16.522 -0.366 -19.738 1.00 96.44 87 ALA A C 1
ATOM 704 O O . ALA A 1 87 ? 16.224 -1.551 -19.587 1.00 96.44 87 ALA A O 1
ATOM 705 N N . HIS A 1 88 ? 16.263 0.548 -18.812 1.00 96.94 88 HIS A N 1
ATOM 706 C CA . HIS A 1 88 ? 15.671 0.209 -17.521 1.00 96.94 88 HIS A CA 1
ATOM 707 C C . HIS A 1 88 ? 14.905 1.389 -16.928 1.00 96.94 88 HIS A C 1
ATOM 709 O O . HIS A 1 88 ? 15.055 2.537 -17.351 1.00 96.94 88 HIS A O 1
ATOM 715 N N . ILE A 1 89 ? 14.068 1.111 -15.932 1.00 97.81 89 ILE A N 1
ATOM 716 C CA . ILE A 1 89 ? 13.500 2.141 -15.062 1.00 97.81 89 ILE A CA 1
ATOM 717 C C . ILE A 1 89 ? 14.163 2.098 -13.691 1.00 97.81 89 ILE A C 1
ATOM 719 O O . ILE A 1 89 ? 14.429 1.026 -13.154 1.00 97.81 89 ILE A O 1
ATOM 723 N N . GLU A 1 90 ? 14.385 3.273 -13.115 1.00 97.12 90 GLU A N 1
ATOM 724 C CA . GLU A 1 90 ? 14.776 3.467 -11.724 1.00 97.12 90 GLU A CA 1
ATOM 725 C C . GLU A 1 90 ? 13.603 4.089 -10.966 1.00 97.12 90 GLU A C 1
ATOM 727 O O . GLU A 1 90 ? 13.079 5.140 -11.347 1.00 97.12 90 GLU A O 1
ATOM 732 N N . VAL A 1 91 ? 13.211 3.461 -9.862 1.00 97.56 91 VAL A N 1
ATOM 733 C CA . VAL A 1 91 ? 12.203 3.974 -8.939 1.00 97.56 91 VAL A CA 1
ATOM 734 C C . VAL A 1 91 ? 12.884 4.438 -7.663 1.00 97.56 91 VAL A C 1
ATOM 736 O O . VAL A 1 91 ? 13.617 3.678 -7.036 1.00 97.56 91 VAL A O 1
ATOM 739 N N . ASN A 1 92 ? 12.610 5.674 -7.251 1.00 96.12 92 ASN A N 1
ATOM 740 C CA . ASN A 1 92 ? 13.156 6.273 -6.033 1.00 96.12 92 ASN A CA 1
ATOM 741 C C . ASN A 1 92 ? 12.031 6.747 -5.114 1.00 96.12 92 ASN A C 1
ATOM 743 O O . ASN A 1 92 ? 11.143 7.455 -5.581 1.00 96.12 92 ASN A O 1
ATOM 747 N N . ALA A 1 93 ? 12.097 6.482 -3.808 1.00 95.50 93 ALA A N 1
ATOM 748 C CA . ALA A 1 93 ? 11.264 7.224 -2.855 1.00 95.50 93 ALA A CA 1
ATOM 749 C C . ALA A 1 93 ? 11.916 8.589 -2.559 1.00 95.50 93 ALA A C 1
ATOM 751 O O . ALA A 1 93 ? 12.956 8.664 -1.906 1.00 95.50 93 ALA A O 1
ATOM 752 N N . LYS A 1 94 ? 11.321 9.680 -3.059 1.00 94.94 94 LYS A N 1
ATOM 753 C CA . LYS A 1 94 ? 11.771 11.067 -2.818 1.00 94.94 94 LYS A CA 1
ATOM 754 C C . LYS A 1 94 ? 11.444 11.531 -1.406 1.00 94.94 94 LYS A C 1
ATOM 756 O O . LYS A 1 94 ? 12.155 12.362 -0.846 1.00 94.94 94 LYS A O 1
ATOM 761 N N . ASN A 1 95 ? 10.356 11.013 -0.847 1.00 94.31 95 ASN A N 1
ATOM 762 C CA . ASN A 1 95 ? 9.944 11.275 0.517 1.00 94.31 95 ASN A CA 1
ATOM 763 C C . ASN A 1 95 ? 9.238 10.053 1.111 1.00 94.31 95 ASN A C 1
ATOM 765 O O . ASN A 1 95 ? 8.509 9.364 0.404 1.00 94.31 95 ASN A O 1
ATOM 769 N N . GLY A 1 96 ? 9.405 9.835 2.416 1.00 93.25 96 GLY A N 1
ATOM 770 C CA . GLY A 1 96 ? 8.836 8.684 3.113 1.00 93.25 96 GLY A CA 1
ATOM 771 C C . GLY A 1 96 ? 9.556 7.373 2.787 1.00 93.25 96 GLY A C 1
ATOM 772 O O . GLY A 1 96 ? 10.618 7.362 2.171 1.00 93.25 96 GLY A O 1
ATOM 773 N N . ASN A 1 97 ? 8.973 6.263 3.235 1.00 94.44 97 ASN A N 1
ATOM 774 C CA . ASN A 1 97 ? 9.471 4.916 2.964 1.00 94.44 97 ASN A CA 1
ATOM 775 C C . ASN A 1 97 ? 8.329 4.063 2.420 1.00 94.44 97 ASN A C 1
ATOM 777 O O . ASN A 1 97 ? 7.198 4.166 2.906 1.00 94.44 97 ASN A O 1
ATOM 781 N N . VAL A 1 98 ? 8.644 3.202 1.456 1.00 94.69 98 VAL A N 1
ATOM 782 C CA . VAL A 1 98 ? 7.697 2.203 0.957 1.00 94.69 98 VAL A CA 1
ATOM 783 C C . VAL A 1 98 ? 7.394 1.199 2.069 1.00 94.69 98 VAL A C 1
ATOM 785 O O . VAL A 1 98 ? 8.288 0.703 2.754 1.00 94.69 98 VAL A O 1
ATOM 788 N N . PHE A 1 99 ? 6.112 0.924 2.271 1.00 94.12 99 PHE A N 1
ATOM 789 C CA . PHE A 1 99 ? 5.620 -0.111 3.158 1.00 94.12 99 PHE A CA 1
ATOM 790 C C . PHE A 1 99 ? 5.675 -1.454 2.441 1.00 94.12 99 PHE A C 1
ATOM 792 O O . PHE A 1 99 ? 4.947 -1.690 1.477 1.00 94.12 99 PHE A O 1
ATOM 799 N N . GLY A 1 100 ? 6.543 -2.330 2.936 1.00 90.88 100 GLY A N 1
ATOM 800 C CA . GLY A 1 100 ? 6.859 -3.598 2.292 1.00 90.88 100 GLY A CA 1
ATOM 801 C C . GLY A 1 100 ? 8.183 -3.546 1.521 1.00 90.88 100 GLY A C 1
ATOM 802 O O . GLY A 1 100 ? 8.915 -2.561 1.603 1.00 90.88 100 GLY A O 1
ATOM 803 N N . PRO A 1 101 ? 8.528 -4.630 0.809 1.00 90.62 101 PRO A N 1
ATOM 804 C CA . PRO A 1 101 ? 9.859 -4.797 0.223 1.00 90.62 101 PRO A CA 1
ATOM 805 C C . PRO A 1 101 ? 10.088 -3.967 -1.049 1.00 90.62 101 PRO A C 1
ATOM 807 O O . PRO A 1 101 ? 11.226 -3.606 -1.348 1.00 90.62 101 PRO A O 1
ATOM 810 N N . GLN A 1 102 ? 9.028 -3.682 -1.810 1.00 95.00 102 GLN A N 1
ATOM 811 C CA . GLN A 1 102 ? 9.102 -2.986 -3.094 1.00 95.00 102 GLN A CA 1
ATOM 812 C C . GLN A 1 102 ? 7.752 -2.365 -3.489 1.00 95.00 102 GLN A C 1
ATOM 814 O O . GLN A 1 102 ? 6.710 -2.813 -2.999 1.00 95.00 102 GLN A O 1
ATOM 819 N N . PRO A 1 103 ? 7.750 -1.365 -4.387 1.00 96.69 103 PRO A N 1
ATOM 820 C CA . PRO A 1 103 ? 6.548 -0.898 -5.068 1.00 96.69 103 PRO A CA 1
ATOM 821 C C . PRO A 1 103 ? 5.892 -1.990 -5.925 1.00 96.69 103 PRO A C 1
ATOM 823 O O . PRO A 1 103 ? 6.534 -2.946 -6.354 1.00 96.69 103 PRO A O 1
ATOM 826 N N . PHE A 1 104 ? 4.613 -1.808 -6.237 1.00 97.75 104 PHE A N 1
ATOM 827 C CA . PHE A 1 104 ? 3.892 -2.595 -7.227 1.00 97.75 104 PHE A CA 1
ATOM 828 C C . PHE A 1 104 ? 4.174 -2.062 -8.636 1.00 97.75 104 PHE A C 1
ATOM 830 O O . PHE A 1 104 ? 3.953 -0.877 -8.899 1.00 97.75 104 PHE A O 1
ATOM 837 N N . LEU A 1 105 ? 4.621 -2.934 -9.540 1.00 98.19 105 LEU A N 1
ATOM 838 C CA . LEU A 1 105 ? 4.889 -2.617 -10.943 1.00 98.19 105 LEU A CA 1
ATOM 839 C C . LEU A 1 105 ? 3.783 -3.166 -11.848 1.00 98.19 105 LEU A C 1
ATOM 841 O O . LEU A 1 105 ? 3.538 -4.367 -11.874 1.00 98.19 105 LEU A O 1
ATOM 845 N N . ALA A 1 106 ? 3.142 -2.299 -12.621 1.00 98.38 106 ALA A N 1
ATOM 846 C CA . ALA A 1 106 ? 2.204 -2.668 -13.673 1.00 98.38 106 ALA A CA 1
ATOM 847 C C . ALA A 1 106 ? 2.739 -2.203 -15.027 1.00 98.38 106 ALA A C 1
ATOM 849 O O . ALA A 1 106 ? 3.121 -1.043 -15.191 1.00 98.38 106 ALA A O 1
ATOM 850 N N . ILE A 1 107 ? 2.721 -3.086 -16.017 1.00 98.44 107 ILE A N 1
ATOM 851 C CA . ILE A 1 107 ? 3.234 -2.815 -17.358 1.00 98.44 107 ILE A CA 1
ATOM 852 C C . ILE A 1 107 ? 2.109 -3.047 -18.356 1.00 98.44 107 ILE A C 1
ATOM 854 O O . ILE A 1 107 ? 1.553 -4.138 -18.440 1.00 98.44 107 ILE A O 1
ATOM 858 N N . GLN A 1 108 ? 1.784 -2.024 -19.136 1.00 98.38 108 GLN A N 1
ATOM 859 C CA . GLN A 1 108 ? 0.886 -2.135 -20.273 1.00 98.38 108 GLN A CA 1
ATOM 860 C C . GLN A 1 108 ? 1.708 -2.284 -21.550 1.00 98.38 108 GLN A C 1
ATOM 862 O O . GLN A 1 108 ? 2.512 -1.411 -21.888 1.00 98.38 108 GLN A O 1
ATOM 867 N N . THR A 1 109 ? 1.474 -3.358 -22.295 1.00 97.88 109 THR A N 1
ATOM 868 C CA . THR A 1 109 ? 2.114 -3.576 -23.595 1.00 97.88 109 THR A CA 1
ATOM 869 C C . THR A 1 109 ? 1.349 -2.870 -24.719 1.00 97.88 109 THR A C 1
ATOM 871 O O . THR A 1 109 ? 0.153 -2.578 -24.610 1.00 97.88 109 THR A O 1
ATOM 874 N N . ARG A 1 110 ? 2.005 -2.648 -25.863 1.00 98.00 110 ARG A N 1
ATOM 875 C CA . ARG A 1 110 ? 1.360 -2.145 -27.091 1.00 98.00 110 ARG A CA 1
ATOM 876 C C . ARG A 1 110 ? 0.307 -3.114 -27.644 1.00 98.00 110 ARG A C 1
ATOM 878 O O . ARG A 1 110 ? -0.642 -2.672 -28.286 1.00 98.00 110 ARG A O 1
ATOM 885 N N . SER A 1 111 ? 0.411 -4.408 -27.322 1.00 97.00 111 SER A N 1
ATOM 886 C CA . SER A 1 111 ? -0.615 -5.428 -27.595 1.00 97.00 111 SER A CA 1
ATOM 887 C C . SER A 1 111 ? -1.801 -5.400 -26.614 1.00 97.00 111 SER A C 1
ATOM 889 O O . SER A 1 111 ? -2.686 -6.246 -26.709 1.00 97.00 111 SER A O 1
ATOM 891 N N . ARG A 1 112 ? -1.856 -4.410 -25.706 1.00 95.12 112 ARG A N 1
ATOM 892 C CA . ARG A 1 112 ? -2.900 -4.207 -24.680 1.00 95.12 112 ARG A CA 1
ATOM 893 C C . ARG A 1 112 ? -2.953 -5.289 -23.599 1.00 95.12 112 ARG A C 1
ATOM 895 O O . ARG A 1 112 ? -3.974 -5.431 -22.930 1.00 95.12 112 ARG A O 1
ATOM 902 N N . GLN A 1 113 ? -1.865 -6.025 -23.402 1.00 97.31 113 GLN A N 1
ATOM 903 C CA . GLN A 1 113 ? -1.719 -6.900 -22.243 1.00 97.31 113 GLN A CA 1
ATOM 904 C C . GLN A 1 113 ? -1.293 -6.070 -21.031 1.00 97.31 113 GLN A C 1
ATOM 906 O O . GLN A 1 113 ? -0.571 -5.081 -21.169 1.00 97.31 113 GLN A O 1
ATOM 911 N N . PHE A 1 114 ? -1.745 -6.486 -19.850 1.00 97.56 114 PHE A N 1
ATOM 912 C CA . PHE A 1 114 ? -1.310 -5.932 -18.573 1.00 97.56 114 PHE A CA 1
ATOM 913 C C . PHE A 1 114 ? -0.510 -7.000 -17.841 1.00 97.56 114 PHE A C 1
ATOM 915 O O . PHE A 1 114 ? -1.017 -8.091 -17.584 1.00 97.56 114 PHE A O 1
ATOM 922 N N . LEU A 1 115 ? 0.743 -6.681 -17.551 1.00 97.25 115 LEU A N 1
ATOM 923 C CA . LEU A 1 115 ? 1.688 -7.543 -16.861 1.00 97.25 115 LEU A CA 1
ATOM 924 C C . LEU A 1 115 ? 2.002 -6.948 -15.488 1.00 97.25 115 LEU A C 1
ATOM 926 O O . LEU A 1 115 ? 1.937 -5.732 -15.291 1.00 97.25 115 LEU A O 1
ATOM 930 N N . HIS A 1 116 ? 2.364 -7.820 -14.560 1.00 97.12 116 HIS A N 1
ATOM 931 C CA . HIS A 1 116 ? 2.967 -7.465 -13.284 1.00 97.12 116 HIS A CA 1
ATOM 932 C C . HIS A 1 116 ? 4.293 -8.212 -13.163 1.00 97.12 116 HIS A C 1
ATOM 934 O O . HIS A 1 116 ? 4.378 -9.363 -13.594 1.00 97.12 116 HIS A O 1
ATOM 940 N N . ASP A 1 117 ? 5.294 -7.558 -12.583 1.00 95.81 117 ASP A N 1
ATOM 941 C CA . ASP A 1 117 ? 6.608 -8.143 -12.333 1.00 95.81 117 ASP A CA 1
ATOM 942 C C . ASP A 1 117 ? 7.233 -7.549 -11.060 1.00 95.81 117 ASP A C 1
ATOM 944 O O . ASP A 1 117 ? 6.722 -6.576 -10.495 1.00 95.81 117 ASP A O 1
ATOM 948 N N . ASN A 1 118 ? 8.332 -8.144 -10.606 1.00 95.88 118 ASN A N 1
ATOM 949 C CA . ASN A 1 118 ? 9.121 -7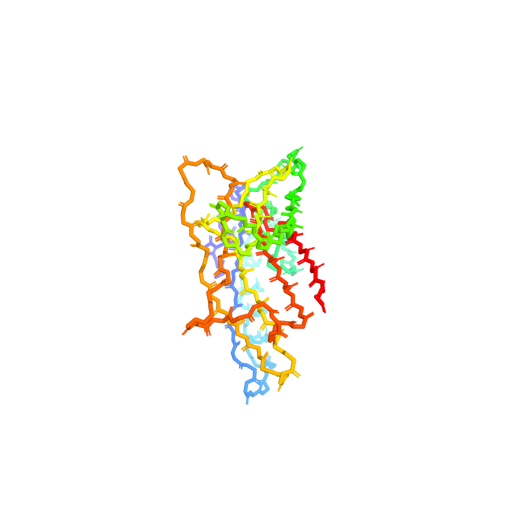.657 -9.480 1.00 95.88 118 ASN A CA 1
ATOM 950 C C . ASN A 1 118 ? 10.260 -6.752 -9.957 1.00 95.88 118 ASN A C 1
ATOM 952 O O . ASN A 1 118 ? 10.770 -6.902 -11.063 1.00 95.88 118 ASN A O 1
ATOM 956 N N . PHE A 1 119 ? 10.685 -5.841 -9.089 1.00 96.38 119 PHE A N 1
ATOM 957 C CA . PHE A 1 119 ? 11.912 -5.083 -9.282 1.00 96.38 119 PHE A CA 1
ATOM 958 C C . PHE A 1 119 ? 13.144 -5.895 -8.868 1.00 96.38 119 PHE A C 1
ATOM 960 O O . PHE A 1 119 ? 13.084 -6.771 -8.000 1.00 96.38 119 PHE A O 1
ATOM 967 N N . ASP A 1 120 ? 14.286 -5.517 -9.427 1.00 91.88 120 ASP A N 1
ATOM 968 C CA . ASP A 1 120 ? 15.606 -5.929 -8.978 1.00 91.88 120 ASP A CA 1
ATOM 969 C C . ASP A 1 120 ? 15.927 -5.273 -7.623 1.00 91.88 120 ASP A C 1
ATOM 971 O O . ASP A 1 120 ? 15.722 -4.068 -7.415 1.00 91.88 120 ASP A O 1
ATOM 975 N N . PHE A 1 121 ? 16.444 -6.066 -6.679 1.00 78.81 121 PHE A N 1
ATOM 976 C CA . PHE A 1 121 ? 16.804 -5.569 -5.352 1.00 78.81 121 PHE A CA 1
ATOM 977 C C . PHE A 1 121 ? 18.038 -4.671 -5.416 1.00 78.81 121 PHE A C 1
ATOM 979 O O . PHE A 1 121 ? 19.125 -5.094 -5.808 1.00 78.81 121 PHE A O 1
ATOM 986 N N . SER A 1 122 ? 17.882 -3.438 -4.941 1.00 81.25 122 SER A N 1
ATOM 987 C CA . SER A 1 122 ? 19.004 -2.542 -4.692 1.00 81.25 122 SER A CA 1
ATOM 988 C C . SER A 1 122 ? 19.626 -2.822 -3.324 1.00 81.25 122 SER A C 1
ATOM 990 O O . SER A 1 122 ? 18.930 -3.086 -2.344 1.00 81.25 122 SER A O 1
ATOM 992 N N . ILE A 1 123 ? 20.949 -2.675 -3.228 1.00 81.56 123 ILE A N 1
ATOM 993 C CA . ILE A 1 123 ? 21.654 -2.585 -1.937 1.00 81.56 123 ILE A CA 1
ATOM 994 C C . ILE A 1 123 ? 21.361 -1.267 -1.203 1.00 81.56 123 ILE A C 1
ATOM 996 O O . ILE A 1 123 ? 21.666 -1.127 -0.021 1.00 81.56 123 ILE A O 1
ATOM 1000 N N . THR A 1 124 ? 20.783 -0.291 -1.907 1.00 83.00 124 THR A N 1
ATOM 1001 C CA . THR A 1 124 ? 20.382 1.003 -1.357 1.00 83.00 124 THR A CA 1
ATOM 1002 C C . THR A 1 124 ? 18.901 0.956 -1.010 1.00 83.00 124 THR A C 1
ATOM 1004 O O . THR A 1 124 ? 18.074 0.610 -1.853 1.00 83.00 124 THR A O 1
ATOM 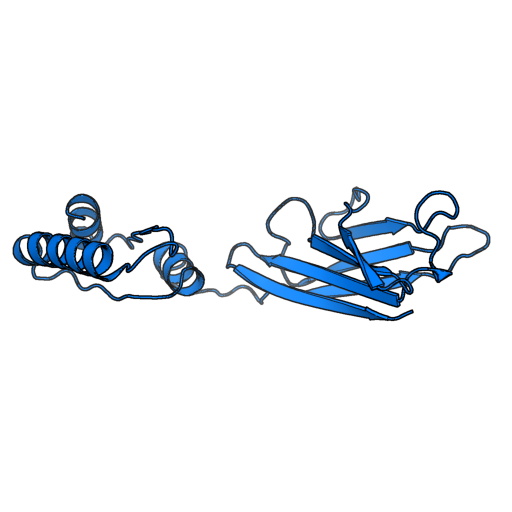1007 N N . SER A 1 125 ? 18.549 1.342 0.216 1.00 84.44 125 SER A N 1
ATOM 1008 C CA . SER A 1 125 ? 17.146 1.492 0.598 1.00 84.44 125 SER A CA 1
ATOM 1009 C C . SER A 1 125 ? 16.455 2.545 -0.274 1.00 84.44 125 SER A C 1
ATOM 1011 O O . SER A 1 125 ? 17.086 3.482 -0.762 1.00 84.44 125 SER A O 1
ATOM 1013 N N . ASN A 1 126 ? 15.139 2.409 -0.455 1.00 90.69 126 ASN A N 1
ATOM 1014 C CA . ASN A 1 126 ? 14.317 3.363 -1.206 1.00 90.69 126 ASN A CA 1
ATOM 1015 C C . ASN A 1 126 ? 14.654 3.503 -2.702 1.00 90.69 126 ASN A C 1
ATOM 1017 O O . ASN A 1 126 ? 14.276 4.506 -3.316 1.00 90.69 126 ASN A O 1
ATOM 1021 N N . LYS A 1 127 ? 15.323 2.500 -3.284 1.00 95.38 127 LYS A N 1
ATOM 1022 C CA . LYS A 1 127 ? 15.629 2.422 -4.713 1.00 95.38 127 LYS A CA 1
ATOM 1023 C C . LYS A 1 127 ? 15.313 1.046 -5.282 1.00 95.38 127 LYS A C 1
ATOM 1025 O O . LYS A 1 127 ? 15.644 0.040 -4.660 1.00 95.38 127 LYS A O 1
ATOM 1030 N N . TRP A 1 128 ? 14.737 1.012 -6.478 1.00 96.94 128 TRP A N 1
ATOM 1031 C CA . TRP A 1 128 ? 14.380 -0.218 -7.186 1.00 96.94 128 TRP A CA 1
ATOM 1032 C C . TRP A 1 128 ? 14.601 -0.053 -8.685 1.00 96.94 128 TRP A C 1
ATOM 1034 O O . TRP A 1 128 ? 14.428 1.047 -9.208 1.00 96.94 128 TRP A O 1
ATOM 1044 N N . TYR A 1 129 ? 14.960 -1.136 -9.369 1.00 97.00 129 TYR A N 1
ATOM 1045 C CA . TYR A 1 129 ? 15.263 -1.115 -10.799 1.00 97.00 129 TYR A CA 1
ATOM 1046 C C . TYR A 1 129 ? 14.462 -2.182 -11.534 1.00 97.00 129 TYR A C 1
ATOM 1048 O O . TYR A 1 129 ? 14.140 -3.216 -10.958 1.00 97.00 129 TYR A O 1
ATOM 1056 N N . TYR A 1 130 ? 14.095 -1.923 -12.784 1.00 97.12 130 TYR A N 1
ATOM 1057 C CA . TYR A 1 130 ? 13.523 -2.945 -13.660 1.00 97.12 130 TYR A CA 1
ATOM 1058 C C . TYR A 1 130 ? 14.114 -2.806 -15.052 1.00 97.12 130 TYR A C 1
ATOM 1060 O O . TYR A 1 130 ? 13.980 -1.752 -15.680 1.00 97.12 130 TYR A O 1
ATOM 1068 N N . THR A 1 131 ? 14.758 -3.868 -15.520 1.00 96.62 131 THR A N 1
ATOM 1069 C CA . THR A 1 131 ? 15.532 -3.865 -16.763 1.00 96.62 131 THR A CA 1
ATOM 1070 C C . THR A 1 131 ? 14.762 -4.527 -17.902 1.00 96.62 131 THR A C 1
ATOM 1072 O O . THR A 1 131 ? 14.279 -5.651 -17.777 1.00 96.62 131 THR A O 1
ATOM 1075 N N . PHE A 1 132 ? 14.678 -3.852 -19.049 1.00 96.06 132 PHE A N 1
ATOM 1076 C CA . PHE A 1 132 ? 14.069 -4.388 -20.264 1.00 96.06 132 PHE A CA 1
ATOM 1077 C C . PHE A 1 132 ? 15.098 -5.205 -21.043 1.00 96.06 132 PHE A C 1
ATOM 1079 O O . PHE A 1 132 ? 16.036 -4.662 -21.631 1.00 96.06 132 PHE A O 1
ATOM 1086 N N . TYR A 1 133 ? 14.911 -6.523 -21.076 1.00 93.44 133 TYR A N 1
ATOM 1087 C CA . TYR A 1 133 ? 15.725 -7.420 -21.891 1.00 93.44 133 TYR A CA 1
ATOM 1088 C C . TYR A 1 133 ? 14.971 -7.862 -23.142 1.00 93.44 133 TYR A C 1
ATOM 1090 O O . TYR A 1 133 ? 13.793 -8.211 -23.094 1.00 93.44 133 TYR A O 1
ATOM 1098 N N . SER A 1 134 ? 15.686 -7.953 -24.263 1.00 89.62 134 SER A N 1
ATOM 1099 C CA . SER A 1 134 ? 15.134 -8.403 -25.548 1.00 89.62 134 SER A CA 1
ATOM 1100 C C . SER A 1 134 ? 14.560 -9.827 -25.511 1.00 89.62 134 SER A C 1
ATOM 1102 O O . SER A 1 134 ? 13.678 -10.161 -26.296 1.00 89.62 134 SER A O 1
ATOM 1104 N N . HIS A 1 135 ? 15.046 -10.671 -24.597 1.00 89.44 135 HIS A N 1
ATOM 1105 C CA . HIS A 1 135 ? 14.597 -12.057 -24.437 1.00 89.44 135 HIS A CA 1
ATOM 1106 C C . HIS A 1 135 ? 13.390 -12.223 -23.504 1.00 89.44 135 HIS A C 1
ATOM 1108 O O . HIS A 1 135 ? 12.847 -13.323 -23.427 1.00 89.44 135 HIS A O 1
ATOM 1114 N N . THR A 1 136 ? 12.975 -11.169 -22.793 1.00 90.19 136 THR A N 1
ATOM 1115 C CA . THR A 1 136 ? 11.829 -11.208 -21.871 1.00 90.19 136 THR A CA 1
ATOM 1116 C C . THR A 1 136 ? 10.782 -10.179 -22.275 1.00 90.19 136 THR A C 1
ATOM 1118 O O . THR A 1 136 ? 9.745 -10.534 -22.833 1.00 90.19 136 THR A O 1
ATOM 1121 N N . LEU A 1 137 ? 11.072 -8.900 -22.049 1.00 94.44 137 LEU A N 1
ATOM 1122 C CA . LEU A 1 137 ? 10.210 -7.776 -22.368 1.00 94.44 137 LEU A CA 1
ATOM 1123 C C . LEU A 1 137 ? 11.044 -6.660 -23.012 1.00 94.44 137 LEU A C 1
ATOM 1125 O O . LEU A 1 137 ? 11.616 -5.827 -22.306 1.00 94.44 137 LEU A O 1
ATOM 1129 N N . PRO A 1 138 ? 11.095 -6.621 -24.352 1.00 94.94 138 PRO A N 1
ATOM 1130 C CA . PRO A 1 138 ? 11.688 -5.508 -25.076 1.00 94.94 138 PRO A CA 1
ATOM 1131 C C . PRO A 1 138 ? 10.928 -4.199 -24.812 1.00 94.94 138 PRO A C 1
ATOM 1133 O O . PRO A 1 138 ? 9.691 -4.190 -24.787 1.00 94.94 138 PRO A O 1
ATOM 1136 N N . VAL A 1 139 ? 11.647 -3.086 -24.639 1.00 96.19 139 VAL A N 1
ATOM 1137 C CA . VAL A 1 139 ? 11.051 -1.781 -24.291 1.00 96.19 139 VAL A CA 1
ATOM 1138 C C . VAL A 1 139 ? 10.123 -1.252 -25.389 1.00 96.19 139 VAL A C 1
ATOM 1140 O O . VAL A 1 139 ? 9.112 -0.618 -25.104 1.00 96.19 139 VAL A O 1
ATOM 1143 N N . GLU A 1 140 ? 10.391 -1.585 -26.650 1.00 96.25 140 GLU A N 1
ATOM 1144 C CA . GLU A 1 140 ? 9.556 -1.240 -27.800 1.00 96.25 140 GLU A CA 1
ATOM 1145 C C . GLU A 1 140 ? 8.140 -1.825 -27.711 1.00 96.25 140 GLU A C 1
ATOM 1147 O O . GLU A 1 140 ? 7.196 -1.250 -28.259 1.00 96.25 140 GLU A O 1
ATOM 1152 N N . ASN A 1 141 ? 7.968 -2.928 -26.977 1.00 97.00 141 ASN A N 1
ATOM 1153 C CA . ASN A 1 141 ? 6.668 -3.551 -26.750 1.00 97.00 141 ASN A CA 1
ATOM 1154 C C . ASN A 1 141 ? 5.903 -2.906 -25.591 1.00 97.00 141 ASN A C 1
ATOM 1156 O O . ASN A 1 141 ? 4.714 -3.189 -25.419 1.00 97.00 141 ASN A O 1
ATOM 1160 N N . VAL A 1 142 ? 6.543 -2.038 -24.809 1.00 97.75 142 VAL A N 1
ATOM 1161 C CA . VAL A 1 142 ? 5.926 -1.328 -23.691 1.00 97.75 142 VAL A CA 1
ATOM 1162 C C . VAL A 1 142 ? 5.221 -0.081 -24.214 1.00 97.75 142 VAL A C 1
ATOM 1164 O O . VAL A 1 142 ? 5.758 0.687 -25.007 1.00 97.75 142 VAL A O 1
ATOM 1167 N N . LEU A 1 143 ? 3.975 0.104 -23.783 1.00 98.12 143 LEU A N 1
ATOM 1168 C CA . LEU A 1 143 ? 3.196 1.313 -24.040 1.00 98.12 143 LEU A CA 1
ATOM 1169 C C . LEU A 1 143 ? 3.246 2.252 -22.834 1.00 98.12 143 LEU A C 1
ATOM 1171 O O . LEU A 1 143 ? 3.424 3.461 -22.979 1.00 98.12 143 LEU A O 1
ATOM 1175 N N . LYS A 1 144 ? 3.040 1.694 -21.638 1.00 98.25 144 LYS A N 1
ATOM 1176 C CA . LYS A 1 144 ? 2.938 2.459 -20.398 1.00 98.25 144 LYS A CA 1
ATOM 1177 C C . LYS A 1 144 ? 3.386 1.625 -19.213 1.00 98.25 144 LYS A C 1
ATOM 1179 O O . LYS A 1 144 ? 3.139 0.424 -19.170 1.00 98.25 144 LYS A O 1
ATOM 1184 N N . ILE A 1 145 ? 3.969 2.280 -18.223 1.00 98.31 145 ILE A N 1
ATOM 1185 C CA . ILE A 1 145 ? 4.267 1.690 -16.922 1.00 98.31 145 ILE A CA 1
ATOM 1186 C C . ILE A 1 145 ? 3.535 2.474 -15.846 1.00 98.31 145 ILE A C 1
ATOM 1188 O O . ILE A 1 145 ? 3.465 3.701 -15.905 1.00 98.31 145 ILE A O 1
ATOM 1192 N N . GLY A 1 146 ? 2.989 1.756 -14.870 1.00 98.38 146 GLY A N 1
ATOM 1193 C CA . GLY A 1 146 ? 2.491 2.294 -13.617 1.00 98.38 146 GLY A CA 1
ATOM 1194 C C . GLY A 1 146 ? 3.256 1.692 -12.449 1.00 98.38 146 GLY A C 1
ATOM 1195 O O . GLY A 1 146 ? 3.404 0.478 -12.362 1.00 98.38 146 GLY A O 1
ATOM 1196 N N . VAL A 1 147 ? 3.721 2.543 -11.546 1.00 98.50 147 VAL A N 1
ATOM 1197 C CA . VAL A 1 147 ? 4.337 2.133 -10.287 1.00 98.50 147 VAL A CA 1
ATOM 1198 C C . VAL A 1 147 ? 3.511 2.715 -9.155 1.00 98.50 147 VAL A C 1
ATOM 1200 O O . VAL A 1 147 ? 3.209 3.909 -9.169 1.00 98.50 147 VAL A O 1
ATOM 1203 N N . ALA A 1 148 ? 3.130 1.879 -8.194 1.00 98.31 148 ALA A N 1
ATOM 1204 C CA . ALA A 1 148 ? 2.353 2.287 -7.033 1.00 98.31 148 ALA A CA 1
ATOM 1205 C C . ALA A 1 148 ? 2.986 1.763 -5.745 1.00 98.31 148 ALA A C 1
ATOM 1207 O O . ALA A 1 148 ? 3.436 0.623 -5.682 1.00 98.31 148 ALA A O 1
ATOM 1208 N N . ALA A 1 149 ? 3.001 2.576 -4.701 1.00 97.81 149 ALA A N 1
ATOM 1209 C CA . ALA A 1 149 ? 3.461 2.166 -3.384 1.00 97.81 149 ALA A CA 1
ATOM 1210 C C . ALA A 1 149 ? 2.673 2.888 -2.295 1.00 97.81 149 ALA A C 1
ATOM 1212 O O . ALA A 1 149 ? 2.154 3.983 -2.515 1.00 97.81 149 ALA A O 1
ATOM 1213 N N . ASN A 1 150 ? 2.641 2.282 -1.110 1.00 97.12 150 ASN A N 1
ATOM 1214 C CA . ASN A 1 150 ? 2.043 2.873 0.080 1.00 97.12 150 ASN A CA 1
ATOM 1215 C C . ASN A 1 150 ? 3.123 3.118 1.133 1.00 97.12 150 ASN A C 1
ATOM 1217 O O . ASN A 1 150 ? 4.108 2.389 1.152 1.00 97.12 150 ASN A O 1
ATOM 1221 N N . ASP A 1 151 ? 2.946 4.090 2.026 1.00 96.31 151 ASP A N 1
ATOM 1222 C CA . ASP A 1 151 ? 3.710 4.144 3.283 1.00 96.31 151 ASP A CA 1
ATOM 1223 C C . ASP A 1 151 ? 2.993 3.404 4.424 1.00 96.31 151 ASP A C 1
ATOM 1225 O O . ASP A 1 151 ? 1.891 2.870 4.273 1.00 96.31 151 ASP A O 1
ATOM 1229 N N . LYS A 1 152 ? 3.620 3.390 5.609 1.00 95.00 152 LYS A N 1
ATOM 1230 C CA . LYS A 1 152 ? 3.072 2.783 6.837 1.00 95.00 152 LYS A CA 1
ATOM 1231 C C . LYS A 1 152 ? 1.744 3.407 7.303 1.00 95.00 152 LYS A C 1
ATOM 1233 O O . LYS A 1 152 ? 1.097 2.854 8.187 1.00 95.00 152 LYS A O 1
ATOM 1238 N N . TYR A 1 153 ? 1.356 4.556 6.748 1.00 96.12 153 TYR A N 1
ATOM 1239 C CA . TYR A 1 153 ? 0.103 5.252 7.038 1.00 96.12 153 TYR A CA 1
ATOM 1240 C C . TYR A 1 153 ? -0.983 4.970 5.992 1.00 96.12 153 TYR A C 1
ATOM 1242 O O . TYR A 1 153 ? -2.082 5.530 6.077 1.00 96.12 153 TYR A O 1
ATOM 1250 N N . GLY A 1 154 ? -0.675 4.164 4.973 1.00 94.88 154 GLY A N 1
ATOM 1251 C CA . GLY A 1 154 ? -1.551 3.921 3.836 1.00 94.88 154 GLY A CA 1
ATOM 1252 C C . GLY A 1 154 ? -1.691 5.123 2.900 1.00 94.88 154 GLY A C 1
ATOM 1253 O O . GLY A 1 154 ? -2.662 5.177 2.152 1.00 94.88 154 GLY A O 1
ATOM 1254 N N . ASN A 1 155 ? -0.787 6.114 2.943 1.00 96.00 155 ASN A N 1
ATOM 1255 C CA . ASN A 1 155 ? -0.740 7.111 1.871 1.00 96.00 155 ASN A CA 1
ATOM 1256 C C . ASN A 1 155 ? -0.217 6.441 0.607 1.00 96.00 155 ASN A C 1
ATOM 1258 O O . ASN A 1 155 ? 0.804 5.759 0.658 1.00 96.00 155 ASN A O 1
ATOM 1262 N N . VAL A 1 156 ? -0.899 6.674 -0.508 1.00 96.56 156 VAL A N 1
ATOM 1263 C CA . VAL A 1 156 ? -0.576 6.067 -1.798 1.00 96.56 156 VAL A CA 1
ATOM 1264 C C . VAL A 1 156 ? 0.213 7.060 -2.645 1.00 96.56 156 VAL A C 1
ATOM 1266 O O . VAL A 1 156 ? -0.197 8.210 -2.796 1.00 96.56 156 VAL A O 1
ATOM 1269 N N . SER A 1 157 ? 1.303 6.599 -3.251 1.00 98.31 157 SER A N 1
ATOM 1270 C CA . SER A 1 157 ? 1.996 7.302 -4.327 1.00 98.31 157 SER A CA 1
ATOM 1271 C C . SER A 1 157 ? 1.938 6.465 -5.596 1.00 98.31 157 SER A C 1
ATOM 1273 O O . SER A 1 157 ? 2.304 5.291 -5.580 1.00 98.31 157 SER A O 1
ATOM 1275 N N . ILE A 1 158 ? 1.459 7.062 -6.688 1.00 98.31 158 ILE A N 1
ATOM 1276 C CA . ILE A 1 158 ? 1.357 6.415 -7.999 1.00 98.31 158 ILE A CA 1
ATOM 1277 C C . ILE A 1 158 ? 2.044 7.304 -9.023 1.00 98.31 158 ILE A C 1
ATOM 1279 O O . ILE A 1 158 ? 1.739 8.495 -9.114 1.00 98.31 158 ILE A O 1
ATOM 1283 N N . LYS A 1 159 ? 2.931 6.721 -9.827 1.00 98.25 159 LYS A N 1
ATOM 1284 C CA . LYS A 1 159 ? 3.536 7.380 -10.986 1.00 98.25 159 LYS A CA 1
ATOM 1285 C C . LYS A 1 159 ? 3.345 6.523 -12.218 1.00 98.25 159 LYS A C 1
ATOM 1287 O O . LYS A 1 159 ? 3.372 5.297 -12.152 1.00 98.25 159 LYS A O 1
ATOM 1292 N N . THR A 1 160 ? 3.161 7.183 -13.353 1.00 98.00 160 THR A N 1
ATOM 1293 C CA . THR A 1 160 ? 3.082 6.501 -14.639 1.00 98.00 160 THR A CA 1
ATOM 1294 C C . THR A 1 160 ? 3.962 7.189 -15.658 1.00 98.00 160 THR A C 1
ATOM 1296 O O . THR A 1 160 ? 3.960 8.417 -15.715 1.00 98.00 160 THR A O 1
ATOM 1299 N N . ILE A 1 161 ? 4.625 6.406 -16.499 1.00 97.38 161 ILE A N 1
ATOM 1300 C CA . ILE A 1 161 ? 5.397 6.891 -17.645 1.00 97.38 161 ILE A CA 1
ATOM 1301 C C . ILE A 1 161 ? 4.934 6.169 -18.912 1.00 97.38 161 ILE A C 1
ATOM 1303 O O . ILE A 1 161 ? 4.465 5.032 -18.839 1.00 97.38 161 ILE A O 1
ATOM 1307 N N . SER A 1 162 ? 5.039 6.836 -20.057 1.00 96.25 162 SER A N 1
ATOM 1308 C CA . SER A 1 162 ? 4.685 6.285 -21.371 1.00 96.25 162 SER A CA 1
ATOM 1309 C C . SER A 1 162 ? 5.921 6.227 -22.263 1.00 96.25 162 SER A C 1
ATOM 1311 O O . SER A 1 162 ? 6.829 7.041 -22.088 1.00 96.25 162 SER A O 1
ATOM 1313 N N . PHE A 1 163 ? 5.916 5.294 -23.214 1.00 90.00 163 PHE A N 1
ATOM 1314 C CA . PHE A 1 163 ? 7.015 5.022 -24.142 1.00 90.00 163 PHE A CA 1
ATOM 1315 C C . PHE A 1 163 ? 6.601 5.236 -25.599 1.00 90.00 163 PHE A C 1
ATOM 1317 O O . PHE A 1 163 ? 5.430 4.948 -25.962 1.00 90.00 163 PHE A O 1
#

Secondary structure (DSSP, 8-state):
-HHHHHHHHTT----------SSS--HHHHHHHHHHHHHHHHH-TT-------HHHHHHHHH-TT---SPPPEEEEEEE---SSS--EEEEEEEES--SSSS-EEEEEETTS-EEEEPPEEPSSTTEEEEE--TTT--GGGEEEEEEEEE-TT--EEEEEEE-

Foldseek 3Di:
DLVQLVCVLVVAQGDDDDDDDPPDPCPVVVVVVVVVVVVNCVVRVPRDDDDDDPLVSCCCRPPVVGDPFDFWAKDKDWDDDDPVDATKIKIATPGAAFDDQFWWKWWQFPVRDIDTDDFDDDPDGRMTMDGADPVPHHCNRTAKMKTWTGHPSRRIYIDMDGD

Sequence (163 aa):
MDKAFLRANSGIPTLVGITGHDFRNLEYEVEYVRNLISVSQQKYPTVKFKFCEAIEAFREAVFPDGIKDKPLDIDVIYHPESKDDKAHIEVNAKNGNVFGPQPFLAIQTRSRQFLHDNFDFSITSNKWYYTFYSHTLPVENVLKIGVAANDKYGNVSIKTISF

Organism: NCBI:txid890399